Protein AF-A0A0A6VH33-F1 (afdb_monomer)

Mean predicted aligned error: 8.86 Å

Nearest PDB structures (foldseek):
  8b9a-assembly1_5  TM=3.709E-01  e=3.657E-01  Saccharomyces cerevisiae
  6hv9-assembly1_7  TM=3.794E-01  e=5.505E-01  Saccharomyces cerevisiae
  7p5z-assembly1_5  TM=3.617E-01  e=9.315E-01  Saccharomyces cerevisiae S288C
  8s91-assembly1_C  TM=3.781E-01  e=1.772E+00  Homo sapiens
  8w0i-assembly1_7  TM=3.090E-01  e=2.998E+00  Homo sapiens

Organism: Bifidobacterium longum subsp. longum (NCBI:txid1679)

Secondary structure (DSSP, 8-state):
--SSGGGGTT--EEEPGGGEEEEESS-B-STT--EEE--TTTTSS-TT--TT-TTT-SEEEEETTEEEEETT-PBPPS-EEEEESSPPSS-B-TT-EEEEEEEEEEEEEEESEEEEEEEEEEEEE-------------

Sequence (138 aa):
MANEMKELHGAVFELTPDMISAVSLDEIEVEDMTPKTRNVKDDTSDKRHRVDDERFGGTVYKLPGLAVRDCRRKRIRDHVSVFVRQRPTTAIPEMTQLKLTGHVLLSPYAVDDLGFTIVADGVEVVAAGVSAGRHANE

Radius of gyration: 16.29 Å; Cα contacts (8 Å, |Δi|>4): 295; chains: 1; bounding box: 42×42×51 Å

Solvent-accessible surface area (backbone atoms only — not comparable to full-atom values): 7925 Å² total; per-residue (Å²): 143,81,65,71,73,68,67,42,56,59,44,70,44,84,45,63,44,82,48,42,42,36,29,26,69,40,68,41,60,45,87,77,51,59,81,40,80,47,32,62,48,45,71,24,96,55,88,76,64,60,44,83,44,73,89,52,16,31,63,29,27,66,53,70,57,55,49,41,21,41,68,84,68,46,71,65,66,99,38,72,48,42,31,19,51,46,72,65,94,60,64,43,57,49,72,35,43,36,40,50,31,74,62,27,38,39,15,53,27,74,76,100,50,77,28,36,43,36,42,20,38,27,72,43,78,53,74,87,68,75,78,75,75,87,74,75,88,127

Foldseek 3Di:
DPPVQVVLQQDKDWDDQLQKKKWAQAKADLVPWDKDWDFQNCLGPDNPDDQPPPVGTDIKTWDPRMFMAGNVRHTDDDAEIEIELDRDPDMDHHGWIKTADDIWMWRWHDDPHIHIYIYGNDMDTDPPDPPPDPPPDD

pLDDT: mean 79.61, std 16.44, range [39.09, 95.31]

Structure (mmCIF, N/CA/C/O backbone):
data_AF-A0A0A6VH33-F1
#
_entry.id   AF-A0A0A6VH33-F1
#
loop_
_atom_site.group_PDB
_atom_site.id
_atom_site.type_symbol
_atom_site.label_atom_id
_atom_site.label_alt_id
_atom_site.label_comp_id
_atom_site.label_asym_id
_atom_site.label_entity_id
_atom_site.label_seq_id
_atom_site.pdbx_PDB_ins_code
_atom_site.Cartn_x
_atom_site.Cartn_y
_atom_site.Cartn_z
_atom_site.occupancy
_atom_site.B_iso_or_equiv
_atom_site.auth_seq_id
_atom_site.auth_comp_id
_atom_site.auth_asym_id
_atom_site.auth_atom_id
_atom_site.pdbx_PDB_model_num
ATOM 1 N N . MET A 1 1 ? 31.302 -9.140 -7.356 1.00 44.84 1 MET A N 1
ATOM 2 C CA . MET A 1 1 ? 29.894 -9.416 -7.000 1.00 44.84 1 MET A CA 1
ATOM 3 C C . MET A 1 1 ? 29.040 -8.196 -7.359 1.00 44.84 1 MET A C 1
ATOM 5 O O . MET A 1 1 ? 28.687 -7.437 -6.478 1.00 44.84 1 MET A O 1
ATOM 9 N N . ALA A 1 2 ? 28.784 -7.947 -8.650 1.00 49.44 2 ALA A N 1
ATOM 10 C CA . ALA A 1 2 ? 28.091 -6.729 -9.118 1.00 49.44 2 ALA A CA 1
ATOM 11 C C . ALA A 1 2 ? 27.006 -7.013 -10.180 1.00 49.44 2 ALA A C 1
ATOM 13 O O . ALA A 1 2 ? 26.591 -6.109 -10.897 1.00 49.44 2 ALA A O 1
ATOM 14 N N . ASN A 1 3 ? 26.582 -8.277 -10.320 1.00 48.72 3 ASN A N 1
ATOM 15 C CA . ASN A 1 3 ? 25.702 -8.706 -11.413 1.00 48.72 3 ASN A CA 1
ATOM 16 C C . ASN A 1 3 ? 24.252 -8.990 -10.977 1.00 48.72 3 ASN A C 1
ATOM 18 O O . ASN A 1 3 ? 23.362 -8.883 -11.804 1.00 48.72 3 ASN A O 1
ATOM 22 N N . GLU A 1 4 ? 23.995 -9.270 -9.693 1.00 50.22 4 GLU A N 1
ATOM 23 C CA . GLU A 1 4 ? 22.638 -9.581 -9.197 1.00 50.22 4 GLU A CA 1
ATOM 24 C C . GLU A 1 4 ? 21.730 -8.342 -9.117 1.00 50.22 4 GLU A C 1
ATOM 26 O O . GLU A 1 4 ? 20.546 -8.419 -9.426 1.00 50.22 4 GLU A O 1
ATOM 31 N N . MET A 1 5 ? 22.267 -7.162 -8.781 1.00 49.59 5 MET A N 1
ATOM 32 C CA . MET A 1 5 ? 21.446 -5.942 -8.697 1.00 49.59 5 MET A CA 1
ATOM 33 C C . MET A 1 5 ? 20.920 -5.471 -10.061 1.00 49.59 5 MET A C 1
ATOM 35 O O . MET A 1 5 ? 19.862 -4.849 -10.119 1.00 49.59 5 MET A O 1
ATOM 39 N N . LYS A 1 6 ? 21.599 -5.817 -11.167 1.00 50.25 6 LYS A N 1
ATOM 40 C CA . LYS A 1 6 ? 21.103 -5.526 -12.522 1.00 50.25 6 LYS A CA 1
ATOM 41 C C . LYS A 1 6 ? 19.823 -6.298 -12.863 1.00 50.25 6 LYS A C 1
ATOM 43 O O . LYS A 1 6 ? 19.036 -5.797 -13.657 1.00 50.25 6 LYS A O 1
ATOM 48 N N . GLU A 1 7 ? 19.604 -7.471 -12.266 1.00 48.56 7 GLU A N 1
ATOM 49 C CA . GLU A 1 7 ? 18.460 -8.346 -12.567 1.00 48.56 7 GLU A CA 1
ATOM 50 C C . GLU A 1 7 ? 17.160 -7.928 -11.860 1.00 48.56 7 GLU A C 1
ATOM 52 O O . GLU A 1 7 ? 16.077 -8.305 -12.300 1.00 48.56 7 GLU A O 1
ATOM 57 N N . LEU A 1 8 ? 17.237 -7.117 -10.798 1.00 57.88 8 LEU A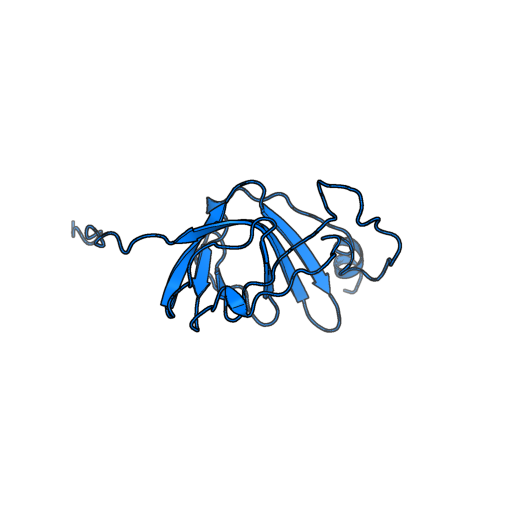 N 1
ATOM 58 C CA . LEU A 1 8 ? 16.053 -6.638 -10.069 1.00 57.88 8 LEU A CA 1
ATOM 59 C C . LEU A 1 8 ? 15.410 -5.392 -10.696 1.00 57.88 8 LEU A C 1
ATOM 61 O O . LEU A 1 8 ? 14.281 -5.048 -10.345 1.00 57.88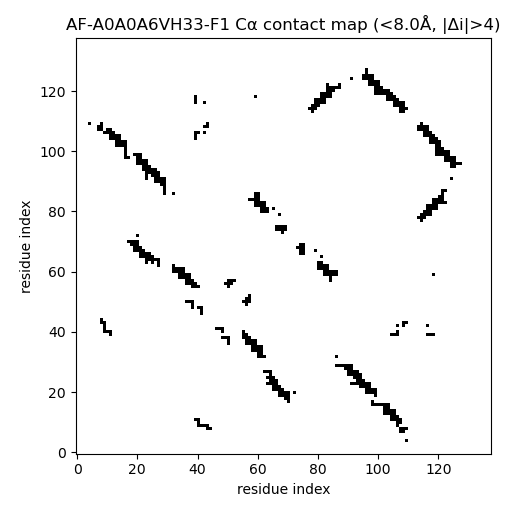 8 LEU A O 1
ATOM 65 N N . HIS A 1 9 ? 16.081 -4.724 -11.640 1.00 58.06 9 HIS A N 1
ATOM 66 C CA . HIS A 1 9 ? 15.493 -3.593 -12.353 1.00 58.06 9 HIS A CA 1
ATOM 67 C C . HIS A 1 9 ? 14.324 -4.062 -13.232 1.00 58.06 9 HIS A C 1
ATOM 69 O O . HIS A 1 9 ? 14.508 -4.775 -14.214 1.00 58.06 9 HIS A O 1
ATOM 75 N N . GLY A 1 10 ? 13.111 -3.641 -12.883 1.00 63.62 10 GLY A N 1
ATOM 76 C CA . GLY A 1 10 ? 11.879 -3.928 -13.628 1.00 63.62 10 GLY A CA 1
ATOM 77 C C . GLY A 1 10 ? 11.078 -5.087 -13.052 1.00 63.62 10 GLY A C 1
ATOM 78 O O . GLY A 1 10 ? 9.979 -5.363 -13.543 1.00 63.62 10 GLY A O 1
ATOM 79 N N . ALA A 1 11 ? 11.604 -5.756 -12.020 1.00 77.06 11 ALA A N 1
ATOM 80 C CA . ALA A 1 11 ? 10.919 -6.847 -11.354 1.00 77.06 11 ALA A CA 1
ATOM 81 C C . ALA A 1 11 ? 9.710 -6.312 -10.580 1.00 77.06 11 ALA A C 1
ATOM 83 O O . ALA A 1 11 ? 9.833 -5.426 -9.741 1.00 77.06 11 ALA A O 1
ATOM 84 N N . VAL A 1 12 ? 8.540 -6.885 -10.847 1.00 85.12 12 VAL A N 1
ATOM 85 C CA . VAL A 1 12 ? 7.328 -6.624 -10.073 1.00 85.12 12 VAL A CA 1
ATOM 86 C C . VAL A 1 12 ? 6.827 -7.949 -9.545 1.00 85.12 12 VAL A C 1
ATOM 88 O O . VAL A 1 12 ? 6.561 -8.872 -10.315 1.00 85.12 12 VAL A O 1
ATOM 91 N N . PHE A 1 13 ? 6.694 -8.026 -8.231 1.00 87.06 13 PHE A N 1
ATOM 92 C CA . PHE A 1 13 ? 6.164 -9.183 -7.536 1.00 87.06 13 PHE A CA 1
ATOM 93 C C . PHE A 1 13 ? 4.732 -8.892 -7.121 1.00 87.06 13 PHE A C 1
ATOM 95 O O . PHE A 1 13 ? 4.458 -7.879 -6.481 1.00 87.06 13 PHE A O 1
ATOM 102 N N . GLU A 1 14 ? 3.822 -9.789 -7.479 1.00 89.38 14 GLU A N 1
ATOM 103 C CA . GLU A 1 14 ? 2.456 -9.754 -6.977 1.00 89.38 14 GLU A CA 1
ATOM 104 C C . GLU A 1 14 ? 2.418 -10.481 -5.632 1.00 89.38 14 GLU A C 1
ATOM 106 O O . GLU A 1 14 ? 2.788 -11.652 -5.522 1.00 89.38 14 GLU A O 1
ATOM 111 N N . LEU A 1 15 ? 2.040 -9.751 -4.591 1.00 87.44 15 LEU A N 1
ATOM 112 C CA . LEU A 1 15 ? 1.972 -10.230 -3.226 1.00 87.44 15 LEU A CA 1
ATOM 113 C C . LEU A 1 15 ? 0.524 -10.537 -2.851 1.00 87.44 15 LEU A C 1
ATOM 115 O O . LEU A 1 15 ? -0.392 -9.771 -3.138 1.00 87.44 15 LEU A O 1
ATOM 119 N N . THR A 1 16 ? 0.321 -11.623 -2.110 1.00 85.62 16 THR A N 1
ATOM 120 C CA . THR A 1 16 ? -0.909 -11.797 -1.343 1.00 85.62 16 THR A CA 1
ATOM 121 C C . THR A 1 16 ? -0.916 -10.795 -0.181 1.00 85.62 16 THR A C 1
ATOM 123 O O . THR A 1 16 ? 0.108 -10.693 0.503 1.00 85.62 16 THR A O 1
ATOM 126 N N . PRO A 1 17 ? -2.043 -10.122 0.112 1.00 75.25 17 PRO A N 1
ATOM 127 C CA . PRO A 1 17 ? -2.170 -9.119 1.173 1.00 75.25 17 PRO A CA 1
ATOM 128 C C . PRO A 1 17 ? -1.531 -9.462 2.526 1.00 75.25 17 PRO A C 1
ATOM 130 O O . PRO A 1 17 ? -0.940 -8.598 3.161 1.00 75.25 17 PRO A O 1
ATOM 133 N N . ASP A 1 18 ? -1.588 -10.725 2.958 1.00 80.62 18 ASP A N 1
ATOM 134 C CA . ASP A 1 18 ? -1.081 -11.141 4.274 1.00 80.62 18 ASP A CA 1
ATOM 135 C C . ASP A 1 18 ? 0.454 -11.309 4.326 1.00 80.62 18 ASP A C 1
ATOM 137 O O . ASP A 1 18 ? 1.024 -11.541 5.394 1.00 80.62 18 ASP A O 1
ATOM 141 N N . MET A 1 19 ? 1.151 -11.188 3.187 1.00 81.75 19 MET A N 1
ATOM 142 C CA . MET A 1 19 ? 2.617 -11.262 3.144 1.00 81.75 19 MET A CA 1
ATOM 143 C C . MET A 1 19 ? 3.305 -9.996 3.648 1.00 81.75 19 MET A C 1
ATOM 145 O O . MET A 1 19 ? 4.501 -10.046 3.940 1.00 81.75 19 MET A O 1
ATOM 149 N N . ILE A 1 20 ? 2.585 -8.880 3.759 1.00 86.62 20 ILE A N 1
ATOM 150 C CA . ILE A 1 20 ? 3.116 -7.636 4.306 1.00 86.62 20 ILE A CA 1
ATOM 151 C C . ILE A 1 20 ? 2.110 -6.985 5.246 1.00 86.62 20 ILE A C 1
ATOM 153 O O . ILE A 1 20 ? 0.902 -7.057 5.058 1.00 86.62 20 ILE A O 1
ATOM 157 N N . SER A 1 21 ? 2.626 -6.326 6.276 1.00 87.44 21 SER A N 1
ATOM 158 C CA . SER A 1 21 ? 1.818 -5.531 7.202 1.00 87.44 21 SER A CA 1
ATOM 159 C C . SER A 1 21 ? 2.372 -4.120 7.281 1.00 87.44 21 SER A C 1
ATOM 161 O O . SER A 1 21 ? 3.587 -3.932 7.183 1.00 87.44 21 SER A O 1
ATOM 163 N N . ALA A 1 22 ? 1.494 -3.140 7.457 1.00 91.50 22 ALA A N 1
ATOM 164 C CA . ALA A 1 22 ? 1.877 -1.745 7.595 1.00 91.50 22 ALA A CA 1
ATOM 165 C C . ALA A 1 22 ? 1.341 -1.165 8.905 1.00 91.50 22 ALA A C 1
ATOM 167 O O . ALA A 1 22 ? 0.303 -1.588 9.412 1.00 91.50 22 ALA A O 1
ATOM 168 N N . VAL A 1 23 ? 2.073 -0.206 9.458 1.00 92.12 23 VAL A N 1
ATOM 169 C CA . VAL A 1 23 ? 1.665 0.584 10.620 1.00 92.12 23 VAL A CA 1
ATOM 170 C C . VAL A 1 23 ? 1.920 2.047 10.290 1.00 92.12 23 VAL A C 1
ATOM 172 O O . VAL A 1 23 ? 3.018 2.369 9.831 1.00 92.12 23 VAL A O 1
ATOM 175 N N . SER A 1 24 ? 0.930 2.915 10.495 1.00 92.25 24 SER A N 1
ATOM 176 C CA . SER A 1 24 ? 1.146 4.362 10.439 1.00 92.25 24 SER A CA 1
ATOM 177 C C . SER A 1 24 ? 1.977 4.796 11.639 1.00 92.25 24 SER A C 1
ATOM 179 O O . SER A 1 24 ? 1.675 4.439 12.772 1.00 92.25 24 SER A O 1
ATOM 181 N N . LEU A 1 25 ? 3.070 5.512 11.397 1.00 91.12 25 LEU A N 1
ATOM 182 C CA . LEU A 1 25 ? 3.879 6.111 12.459 1.00 91.12 25 LEU A CA 1
ATOM 183 C C . LEU A 1 25 ? 3.405 7.516 12.818 1.00 91.12 25 LEU A C 1
ATOM 185 O O . LEU A 1 25 ? 3.696 7.966 13.911 1.00 91.12 25 LEU A O 1
ATOM 189 N N . ASP A 1 26 ? 2.672 8.160 11.915 1.00 91.44 26 ASP A N 1
ATOM 190 C CA . ASP A 1 26 ? 2.128 9.505 12.059 1.00 91.44 26 ASP A CA 1
ATOM 191 C C . ASP A 1 26 ? 0.660 9.494 11.608 1.00 91.44 26 ASP A C 1
ATOM 193 O O . ASP A 1 26 ? 0.217 8.560 10.925 1.00 91.44 26 ASP A O 1
ATOM 197 N N . GLU A 1 27 ? -0.095 10.528 11.966 1.00 92.88 27 GLU A N 1
ATOM 198 C CA . GLU A 1 27 ? -1.440 10.746 11.433 1.00 92.88 27 GLU A CA 1
ATOM 199 C C . GLU A 1 27 ? -1.389 11.021 9.922 1.00 92.88 27 GLU A C 1
ATOM 201 O O . GLU A 1 27 ? -0.540 11.767 9.426 1.00 92.88 27 GLU A O 1
ATOM 206 N N . ILE A 1 28 ? -2.292 10.384 9.175 1.00 92.88 28 ILE A N 1
ATOM 207 C CA . ILE A 1 28 ? -2.423 10.561 7.728 1.00 92.88 28 ILE A CA 1
ATOM 208 C C . ILE A 1 28 ? -3.747 11.256 7.448 1.00 92.88 28 ILE A C 1
ATOM 210 O O . ILE A 1 28 ? -4.811 10.626 7.427 1.00 92.88 28 ILE A O 1
ATOM 214 N N . GLU A 1 29 ? -3.649 12.547 7.161 1.00 93.31 29 GLU A N 1
ATOM 215 C CA . GLU A 1 29 ? -4.771 13.355 6.712 1.00 93.31 29 GLU A CA 1
ATOM 216 C C . GLU A 1 29 ? -5.107 13.048 5.257 1.00 93.31 29 GLU A C 1
ATOM 218 O O . GLU A 1 29 ? -4.281 13.181 4.348 1.00 93.31 29 GLU A O 1
ATOM 223 N N . VAL A 1 30 ? -6.352 12.633 5.017 1.00 90.38 30 VAL A N 1
ATOM 224 C CA . VAL A 1 30 ? -6.805 12.295 3.665 1.00 90.38 30 VAL A CA 1
ATOM 225 C C . VAL A 1 30 ? -6.770 13.521 2.771 1.00 90.38 30 VAL A C 1
ATOM 227 O O . VAL A 1 30 ? -6.427 13.378 1.599 1.00 90.38 30 VAL A O 1
ATOM 230 N N . GLU A 1 31 ? -7.106 14.703 3.292 1.00 88.88 31 GLU A N 1
ATOM 231 C CA . GLU A 1 31 ? -7.206 15.962 2.542 1.00 88.88 31 GLU A CA 1
ATOM 232 C C . GLU A 1 31 ? -5.887 16.347 1.857 1.00 88.88 31 GLU A C 1
ATOM 234 O O . GLU A 1 31 ? -5.910 16.770 0.700 1.00 88.88 31 GLU A O 1
ATOM 239 N N . ASP A 1 32 ? -4.755 16.046 2.494 1.00 87.38 32 ASP A N 1
ATOM 240 C CA . ASP A 1 32 ? -3.407 16.341 1.994 1.00 87.38 32 ASP A CA 1
ATOM 241 C C . ASP A 1 32 ? -2.899 15.329 0.951 1.00 87.38 32 ASP A C 1
ATOM 243 O O . ASP A 1 32 ? -1.854 15.517 0.311 1.00 87.38 32 ASP A O 1
ATOM 247 N N . MET A 1 33 ? -3.636 14.237 0.730 1.00 90.56 33 MET A N 1
ATOM 248 C CA . MET A 1 33 ? -3.260 13.210 -0.237 1.00 90.56 33 MET A CA 1
ATOM 249 C C . MET A 1 33 ? -3.519 13.670 -1.674 1.00 90.56 33 MET A C 1
ATOM 251 O O . MET A 1 33 ? -4.617 13.536 -2.221 1.00 90.56 33 MET A O 1
ATOM 255 N N . THR A 1 34 ? -2.463 14.147 -2.326 1.00 92.19 34 THR A N 1
ATOM 256 C CA . THR A 1 34 ? -2.490 14.506 -3.748 1.00 92.19 34 THR A CA 1
ATOM 257 C C . THR A 1 34 ? -2.342 13.273 -4.654 1.00 92.19 34 THR A C 1
ATOM 259 O O . THR A 1 34 ? -1.501 12.404 -4.385 1.00 92.19 34 THR A O 1
ATOM 262 N N . PRO A 1 35 ? -3.136 13.168 -5.740 1.00 93.12 35 PRO A N 1
ATOM 263 C CA . PRO A 1 35 ? -2.994 12.087 -6.707 1.00 93.12 35 PRO A CA 1
ATOM 264 C C . PRO A 1 35 ? -1.663 12.206 -7.453 1.00 93.12 35 PRO A C 1
ATOM 266 O O . PRO A 1 35 ? -1.215 13.299 -7.803 1.00 93.12 35 PRO A O 1
ATOM 269 N N . LYS A 1 36 ? -1.041 11.064 -7.735 1.00 90.75 36 LYS A N 1
ATOM 270 C CA . LYS A 1 36 ? 0.180 10.951 -8.538 1.00 90.75 36 LYS A CA 1
ATOM 271 C C . LYS A 1 36 ? -0.033 9.939 -9.647 1.00 90.75 36 LYS A C 1
ATOM 273 O O . LYS A 1 36 ? -0.676 8.921 -9.428 1.00 90.75 36 LYS A O 1
ATOM 278 N N . THR A 1 37 ? 0.555 10.178 -10.810 1.00 88.69 37 THR A N 1
ATOM 279 C CA . THR A 1 37 ? 0.615 9.176 -11.880 1.00 88.69 37 THR A CA 1
ATOM 280 C C . THR A 1 37 ? 1.933 8.424 -11.764 1.00 88.69 37 THR A C 1
ATOM 282 O O . THR A 1 37 ? 2.989 9.059 -11.741 1.00 88.69 37 THR A O 1
ATOM 285 N N . ARG A 1 38 ? 1.892 7.094 -11.647 1.00 84.69 38 ARG A N 1
ATOM 286 C CA . ARG A 1 38 ? 3.098 6.254 -11.544 1.00 84.69 38 ARG A CA 1
ATOM 287 C C . ARG A 1 38 ? 2.904 4.936 -12.276 1.00 84.69 38 ARG A C 1
ATOM 289 O O . ARG A 1 38 ? 1.821 4.366 -12.193 1.00 84.69 38 ARG A O 1
ATOM 296 N N . ASN A 1 39 ? 3.958 4.420 -12.905 1.00 84.69 39 ASN A N 1
ATOM 297 C CA . ASN A 1 39 ? 4.089 2.990 -13.152 1.00 84.69 39 ASN A CA 1
ATOM 298 C C . ASN A 1 39 ? 4.966 2.357 -12.064 1.00 84.69 39 ASN A C 1
ATOM 300 O O . ASN A 1 39 ? 6.029 2.871 -11.732 1.00 84.69 39 ASN A O 1
ATOM 304 N N . VAL A 1 40 ? 4.539 1.225 -11.506 1.00 81.56 40 VAL A N 1
ATOM 305 C CA . VAL A 1 40 ? 5.293 0.449 -10.503 1.00 81.56 40 VAL A CA 1
ATOM 306 C C . VAL A 1 40 ? 6.686 0.059 -11.011 1.00 81.56 40 VAL A C 1
ATOM 308 O O . VAL A 1 40 ? 7.610 -0.084 -10.220 1.00 81.56 40 VAL A O 1
ATOM 311 N N . LYS A 1 41 ? 6.851 -0.060 -12.332 1.00 77.38 41 LYS A N 1
ATOM 312 C CA . LYS A 1 41 ? 8.120 -0.368 -12.997 1.00 77.38 41 LYS A CA 1
ATOM 313 C C . LYS A 1 41 ? 9.004 0.865 -13.249 1.00 77.38 41 LYS A C 1
ATOM 315 O O . LYS A 1 41 ? 10.167 0.691 -13.603 1.00 77.38 41 LYS A O 1
ATOM 320 N N . ASP A 1 42 ? 8.490 2.087 -13.066 1.00 73.19 42 ASP A N 1
ATOM 321 C CA . ASP A 1 42 ? 9.221 3.339 -13.350 1.00 73.19 42 ASP A CA 1
ATOM 322 C C . ASP A 1 42 ? 10.340 3.638 -12.351 1.00 73.19 42 ASP A C 1
ATOM 324 O O . ASP A 1 42 ? 11.211 4.450 -12.650 1.00 73.19 42 ASP A O 1
ATOM 328 N N . ASP A 1 43 ? 10.371 2.988 -11.182 1.00 64.88 43 ASP A N 1
ATOM 329 C CA . ASP A 1 43 ? 11.482 3.143 -10.222 1.00 64.88 43 ASP A CA 1
ATOM 330 C C . ASP A 1 43 ? 12.776 2.454 -10.696 1.00 64.88 43 ASP A C 1
ATOM 332 O O . ASP A 1 43 ? 13.730 2.243 -9.953 1.00 64.88 43 ASP A O 1
ATOM 336 N N . THR A 1 44 ? 12.827 2.110 -11.975 1.00 56.19 44 THR A N 1
ATOM 337 C CA . THR A 1 44 ? 13.947 1.477 -12.643 1.00 56.19 44 THR A CA 1
ATOM 338 C C . THR A 1 44 ? 14.503 2.468 -13.654 1.00 56.19 44 THR A C 1
ATOM 340 O O . THR A 1 44 ? 13.829 3.404 -14.078 1.00 56.19 44 THR A O 1
ATOM 343 N N . SER A 1 45 ? 15.765 2.321 -14.047 1.00 52.09 45 SER A N 1
ATOM 344 C CA . SER A 1 45 ? 16.410 3.304 -14.927 1.00 52.09 45 SER A CA 1
ATOM 345 C C . SER A 1 45 ? 15.802 3.383 -16.340 1.00 52.09 45 SER A C 1
ATOM 347 O O . SER A 1 45 ? 16.233 4.219 -17.136 1.00 52.09 45 SER A O 1
ATOM 349 N N . ASP A 1 46 ? 14.817 2.541 -16.673 1.00 54.41 46 ASP A N 1
ATOM 350 C CA . ASP A 1 46 ? 14.132 2.546 -17.960 1.00 54.41 46 ASP A CA 1
ATOM 351 C C . ASP A 1 46 ? 12.858 3.411 -17.914 1.00 54.41 46 ASP A C 1
ATOM 353 O O . ASP A 1 46 ? 11.811 3.001 -17.434 1.00 54.41 46 ASP A O 1
ATOM 357 N N . LYS A 1 47 ? 12.917 4.629 -18.463 1.00 56.72 47 LYS A N 1
ATOM 358 C CA . LYS A 1 47 ? 11.793 5.592 -18.479 1.00 56.72 47 LYS A CA 1
ATOM 359 C C . LYS A 1 47 ? 10.687 5.264 -19.501 1.00 56.72 47 LYS A C 1
ATOM 361 O O . LYS A 1 47 ? 9.934 6.153 -19.895 1.00 56.72 47 LYS A O 1
ATOM 366 N N . ARG A 1 48 ? 10.633 4.032 -20.022 1.00 61.72 48 ARG A N 1
ATOM 367 C CA . ARG A 1 48 ? 9.725 3.634 -21.115 1.00 61.72 48 ARG A CA 1
ATOM 368 C C . ARG A 1 48 ? 8.434 2.960 -20.649 1.00 61.72 48 ARG A C 1
ATOM 370 O O . ARG A 1 48 ? 7.615 2.619 -21.505 1.00 61.72 48 ARG A O 1
ATOM 377 N N . HIS A 1 49 ? 8.228 2.738 -19.351 1.00 66.69 49 HIS A N 1
ATOM 378 C CA . HIS A 1 49 ? 7.013 2.063 -18.898 1.00 66.69 49 HIS A CA 1
ATOM 379 C C . HIS A 1 49 ? 5.804 2.992 -19.044 1.00 66.69 49 HIS A C 1
ATOM 381 O O . HIS A 1 49 ? 5.798 4.135 -18.594 1.00 66.69 49 HIS A O 1
ATOM 387 N N . ARG A 1 50 ? 4.771 2.515 -19.744 1.00 71.94 50 ARG A N 1
ATOM 388 C CA . ARG A 1 50 ? 3.580 3.324 -19.993 1.00 71.94 50 ARG A CA 1
ATOM 389 C C . ARG A 1 50 ? 2.683 3.357 -18.764 1.00 71.94 50 ARG A C 1
ATOM 391 O O . ARG A 1 50 ? 2.463 2.336 -18.123 1.00 71.94 50 ARG A O 1
ATOM 398 N N . VAL A 1 51 ? 2.142 4.525 -18.448 1.00 73.94 51 VAL A N 1
ATOM 399 C CA . VAL A 1 51 ? 1.273 4.728 -17.278 1.00 73.94 51 VAL A CA 1
ATOM 400 C C . VAL A 1 51 ? -0.203 4.393 -17.539 1.00 73.94 51 VAL A 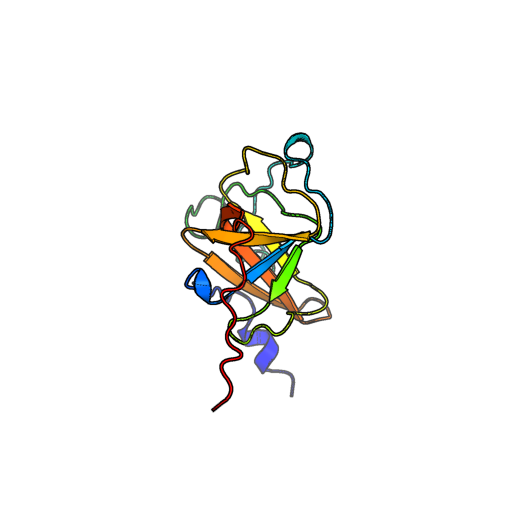C 1
ATOM 402 O O . VAL A 1 51 ? -0.989 4.426 -16.601 1.00 73.94 51 VAL A O 1
ATOM 405 N N . ASP A 1 52 ? -0.575 4.087 -18.784 1.00 74.31 52 ASP A N 1
ATOM 406 C CA . ASP A 1 52 ? -1.930 3.706 -19.214 1.00 74.31 52 ASP A CA 1
ATOM 407 C C . ASP A 1 52 ? -2.256 2.220 -18.976 1.00 74.31 52 ASP A C 1
ATOM 409 O O . ASP A 1 52 ? -3.418 1.830 -19.026 1.00 74.31 52 ASP A O 1
ATOM 413 N N . ASP A 1 53 ? -1.251 1.389 -18.691 1.00 80.19 53 ASP A N 1
ATOM 414 C CA . ASP A 1 53 ? -1.441 -0.003 -18.284 1.00 80.19 53 ASP A CA 1
ATOM 415 C C . ASP A 1 53 ? -2.053 -0.046 -16.879 1.00 80.19 53 ASP A C 1
ATOM 417 O O . ASP A 1 53 ? -1.342 0.124 -15.895 1.00 80.19 53 ASP A O 1
ATOM 421 N N . GLU A 1 54 ? -3.357 -0.289 -16.762 1.00 76.06 54 GLU A N 1
ATOM 422 C CA . GLU A 1 54 ? -4.070 -0.275 -15.475 1.00 76.06 54 GLU A CA 1
ATOM 423 C C . GLU A 1 54 ? -3.481 -1.242 -14.434 1.00 76.06 54 GLU A C 1
ATOM 425 O O . GLU A 1 54 ? -3.618 -1.013 -13.229 1.00 76.06 54 GLU A O 1
ATOM 430 N N . ARG A 1 55 ? -2.767 -2.293 -14.866 1.00 81.38 55 ARG A N 1
ATOM 431 C CA . ARG A 1 55 ? -2.147 -3.253 -13.949 1.00 81.38 55 ARG A CA 1
ATOM 432 C C . ARG A 1 55 ? -0.937 -2.663 -13.235 1.00 81.38 55 ARG A C 1
ATOM 434 O O . ARG A 1 55 ? -0.781 -2.878 -12.036 1.00 81.38 55 ARG A O 1
ATOM 441 N N . PHE A 1 56 ? -0.076 -1.927 -13.938 1.00 82.00 56 PHE A N 1
ATOM 442 C CA . PHE A 1 56 ? 1.196 -1.428 -13.384 1.00 82.00 56 PHE A CA 1
ATOM 443 C C . PHE A 1 56 ? 1.260 0.095 -13.272 1.00 82.00 56 PHE A C 1
ATOM 445 O O . PHE A 1 56 ? 1.927 0.613 -12.384 1.00 82.00 56 PHE A O 1
ATOM 452 N N . GLY A 1 57 ? 0.586 0.795 -14.171 1.00 84.44 57 GLY A N 1
ATOM 453 C CA . GLY A 1 57 ? 0.433 2.239 -14.271 1.00 84.44 57 GLY A CA 1
ATOM 454 C C . GLY A 1 57 ? -0.849 2.762 -13.630 1.00 84.44 57 GLY A C 1
ATOM 455 O O . GLY A 1 57 ? -1.687 1.998 -13.145 1.00 84.44 57 GLY A O 1
ATOM 456 N N . GLY A 1 58 ? -0.998 4.083 -13.634 1.00 89.88 58 GLY A N 1
ATOM 457 C CA . GLY A 1 58 ? -2.233 4.778 -13.287 1.00 89.88 58 GLY A CA 1
ATOM 458 C C . GLY A 1 58 ? -2.085 5.779 -12.145 1.00 89.88 58 GLY A C 1
ATOM 459 O O . GLY A 1 58 ? -0.980 6.148 -11.732 1.00 89.88 58 GLY A O 1
ATOM 460 N N . THR A 1 59 ? -3.233 6.250 -11.660 1.00 92.06 59 THR A N 1
ATOM 461 C CA . THR A 1 59 ? -3.317 7.161 -10.517 1.00 92.06 59 THR A CA 1
ATOM 462 C C . THR A 1 59 ? -3.140 6.400 -9.209 1.00 92.06 59 THR A C 1
ATOM 464 O O . THR A 1 59 ? -3.770 5.370 -8.981 1.00 92.06 59 THR A O 1
ATOM 467 N N . VAL A 1 60 ? -2.289 6.934 -8.339 1.00 94.69 60 VAL A N 1
ATOM 468 C CA . VAL A 1 60 ? -1.996 6.405 -7.010 1.00 94.69 60 VAL A CA 1
ATOM 469 C C . VAL A 1 60 ? -1.878 7.535 -5.984 1.00 94.69 60 VAL A C 1
ATOM 471 O O . VAL A 1 60 ? -1.562 8.677 -6.323 1.00 94.69 60 VAL A O 1
ATOM 474 N N . TYR A 1 61 ? -2.066 7.205 -4.711 1.00 95.31 61 TYR A N 1
ATOM 475 C CA . TYR A 1 61 ? -1.965 8.112 -3.570 1.00 95.31 61 TYR A CA 1
ATOM 476 C C . TYR A 1 61 ? -0.896 7.594 -2.613 1.00 95.31 61 TYR A C 1
ATOM 478 O O . TYR A 1 61 ? -0.920 6.425 -2.236 1.00 95.31 61 TYR A O 1
ATOM 486 N N . LYS A 1 62 ? 0.066 8.439 -2.230 1.00 94.44 62 LYS A N 1
ATOM 487 C CA . LYS A 1 62 ? 1.141 8.038 -1.307 1.00 94.44 62 LYS A CA 1
ATOM 488 C C . LYS A 1 62 ? 0.603 7.981 0.120 1.00 94.44 62 LYS A C 1
ATOM 490 O O . LYS A 1 62 ? 0.006 8.957 0.554 1.00 94.44 62 LYS A O 1
ATOM 495 N N . LEU A 1 63 ? 0.896 6.906 0.849 1.00 93.88 63 LEU A N 1
ATOM 496 C CA . LEU A 1 63 ? 0.683 6.827 2.296 1.00 93.88 63 LEU A CA 1
ATOM 497 C C . LEU A 1 63 ? 1.982 7.249 3.014 1.00 93.88 63 LEU A C 1
ATOM 499 O O . LEU A 1 63 ? 2.968 6.505 2.966 1.00 93.88 63 LEU A O 1
ATOM 503 N N . PRO A 1 64 ? 2.050 8.462 3.595 1.00 91.56 64 PRO A N 1
ATOM 504 C CA . PRO A 1 64 ? 3.227 8.919 4.327 1.00 91.56 64 PRO A CA 1
ATOM 505 C C . PRO A 1 64 ? 3.382 8.173 5.660 1.00 91.56 64 PRO A C 1
ATOM 507 O O . PRO A 1 64 ? 2.440 7.564 6.157 1.00 91.56 64 PRO A O 1
ATOM 510 N N . GLY A 1 65 ? 4.593 8.198 6.222 1.00 89.50 65 GLY A N 1
ATOM 511 C CA . GLY A 1 65 ? 4.834 7.728 7.590 1.00 89.50 65 GLY A CA 1
ATOM 512 C C . GLY A 1 65 ? 4.610 6.231 7.833 1.00 89.50 65 GLY A C 1
ATOM 513 O O . GLY A 1 65 ? 4.485 5.823 8.979 1.00 89.50 65 GLY A O 1
ATOM 514 N N . LEU A 1 66 ? 4.543 5.377 6.803 1.00 91.19 66 LEU A N 1
ATOM 515 C CA . LEU A 1 66 ? 4.312 3.946 7.024 1.00 91.19 66 LEU A CA 1
ATOM 516 C C . LEU A 1 66 ? 5.588 3.177 7.379 1.00 91.19 66 LEU A C 1
ATOM 518 O O . LEU A 1 66 ? 6.578 3.189 6.647 1.00 91.19 66 LEU A O 1
ATOM 522 N N . ALA A 1 67 ? 5.513 2.393 8.454 1.00 90.94 67 ALA A N 1
ATOM 523 C CA . ALA A 1 67 ? 6.444 1.310 8.729 1.00 90.94 67 ALA A CA 1
ATOM 524 C C . ALA A 1 67 ? 5.895 -0.007 8.169 1.00 90.94 67 ALA A C 1
ATOM 526 O O . ALA A 1 67 ? 4.845 -0.482 8.602 1.00 90.94 67 ALA A O 1
ATOM 527 N N . VAL A 1 68 ? 6.635 -0.632 7.252 1.00 91.31 68 VAL A N 1
ATOM 528 C CA . VAL A 1 68 ? 6.243 -1.908 6.637 1.00 91.31 68 VAL A CA 1
ATOM 529 C C . VAL A 1 68 ? 7.046 -3.064 7.224 1.00 91.31 68 VAL A C 1
ATOM 531 O O . VAL A 1 68 ? 8.246 -2.947 7.498 1.00 91.31 68 VAL A O 1
ATOM 534 N N . ARG A 1 69 ? 6.380 -4.201 7.426 1.00 88.62 69 ARG A N 1
ATOM 535 C CA . ARG A 1 69 ? 6.988 -5.458 7.864 1.00 88.62 69 ARG A CA 1
ATOM 536 C C . ARG A 1 69 ? 6.663 -6.586 6.895 1.00 88.62 69 ARG A C 1
ATOM 538 O O . ARG A 1 69 ? 5.554 -6.639 6.367 1.00 88.62 69 ARG A O 1
ATOM 545 N N . ASP A 1 70 ? 7.619 -7.488 6.720 1.00 86.44 70 ASP A N 1
ATOM 546 C CA . ASP A 1 70 ? 7.455 -8.710 5.933 1.00 86.44 70 ASP A CA 1
ATOM 547 C C . ASP A 1 70 ? 6.556 -9.748 6.637 1.00 86.44 70 ASP A C 1
ATOM 549 O O . ASP A 1 70 ? 6.104 -9.562 7.774 1.00 86.44 70 ASP A O 1
ATOM 553 N N . CYS A 1 71 ? 6.344 -10.891 5.982 1.00 82.75 71 CYS A N 1
ATOM 554 C CA . CYS A 1 71 ? 5.545 -12.004 6.500 1.00 82.75 71 CYS A CA 1
ATOM 555 C C . CYS A 1 71 ? 6.120 -12.628 7.785 1.00 82.75 71 CYS A C 1
ATOM 557 O O . CYS A 1 71 ? 5.405 -13.284 8.542 1.00 82.75 71 CYS A O 1
ATOM 559 N N . ARG A 1 72 ? 7.407 -12.398 8.073 1.00 84.75 72 ARG A N 1
ATOM 560 C CA . ARG A 1 72 ? 8.091 -12.798 9.312 1.00 84.75 72 ARG A CA 1
ATOM 561 C C . ARG A 1 72 ? 8.046 -11.697 10.374 1.00 84.75 72 ARG A C 1
ATOM 563 O O . ARG A 1 72 ? 8.702 -11.822 11.408 1.00 84.75 72 ARG A O 1
ATOM 570 N N . ARG A 1 73 ? 7.270 -10.633 10.141 1.00 80.88 73 ARG A N 1
ATOM 571 C CA . ARG A 1 73 ? 7.126 -9.445 10.993 1.00 80.88 73 ARG A CA 1
ATOM 572 C C . ARG A 1 73 ? 8.429 -8.665 11.184 1.00 80.88 73 ARG A C 1
ATOM 574 O O . ARG A 1 73 ? 8.525 -7.863 12.117 1.00 80.88 73 ARG A O 1
ATOM 581 N N . LYS A 1 74 ? 9.423 -8.855 10.314 1.00 85.88 74 LYS A N 1
ATOM 582 C CA . LYS A 1 74 ? 10.648 -8.055 10.312 1.00 85.88 74 LYS A CA 1
ATOM 583 C C . LYS A 1 74 ? 10.401 -6.757 9.559 1.00 85.88 74 LYS A C 1
ATOM 585 O O . LYS A 1 74 ? 9.820 -6.756 8.480 1.00 85.88 74 LYS A O 1
ATOM 590 N N . ARG A 1 75 ? 10.846 -5.643 10.141 1.00 84.62 75 ARG A N 1
ATOM 591 C CA . ARG A 1 75 ? 10.754 -4.323 9.509 1.00 84.62 75 ARG A CA 1
ATOM 592 C C . ARG A 1 75 ? 11.602 -4.295 8.238 1.00 84.62 75 ARG A C 1
ATOM 594 O O . ARG A 1 75 ? 12.790 -4.611 8.298 1.00 84.62 75 ARG A O 1
ATOM 601 N N . ILE A 1 76 ? 10.999 -3.866 7.136 1.00 84.88 76 ILE A N 1
ATOM 602 C CA . ILE A 1 76 ? 11.704 -3.532 5.897 1.00 84.88 76 ILE A CA 1
ATOM 603 C C . ILE A 1 76 ? 12.291 -2.127 6.103 1.00 84.88 76 ILE A C 1
ATOM 605 O O . ILE A 1 76 ? 11.556 -1.201 6.453 1.00 84.88 76 ILE A O 1
ATOM 609 N N . ARG A 1 77 ? 13.622 -1.993 6.039 1.00 71.06 77 ARG A N 1
ATOM 610 C CA . ARG A 1 77 ? 14.341 -0.768 6.437 1.00 71.06 77 ARG A CA 1
ATOM 611 C C . ARG A 1 77 ? 14.558 0.218 5.279 1.00 71.06 77 ARG A C 1
ATOM 613 O O . ARG A 1 77 ? 14.433 -0.137 4.112 1.00 71.06 77 ARG A O 1
ATOM 620 N N . ASP A 1 78 ? 14.878 1.442 5.694 1.00 67.00 78 ASP A N 1
ATOM 621 C CA . ASP A 1 78 ? 15.520 2.569 5.003 1.00 67.00 78 ASP A CA 1
ATOM 622 C C . ASP A 1 78 ? 14.778 3.223 3.824 1.00 67.00 78 ASP A C 1
ATOM 624 O O . ASP A 1 78 ? 14.619 4.442 3.853 1.00 67.00 78 ASP A O 1
ATOM 628 N N . HIS A 1 79 ? 14.185 2.486 2.877 1.00 79.56 79 HIS A N 1
ATOM 629 C CA . HIS A 1 79 ? 13.515 3.115 1.725 1.00 79.56 79 HIS A CA 1
ATOM 630 C C . HIS A 1 79 ? 12.281 2.347 1.240 1.00 79.56 79 HIS A C 1
ATOM 632 O O . HIS A 1 79 ? 12.319 1.668 0.219 1.00 79.56 79 HIS A O 1
ATOM 638 N N . VAL A 1 80 ? 11.155 2.477 1.950 1.00 87.25 80 VAL A N 1
ATOM 639 C CA . VAL A 1 80 ? 9.864 1.935 1.494 1.00 87.25 80 VAL A CA 1
ATOM 640 C C . VAL A 1 80 ? 8.899 3.070 1.186 1.00 87.25 80 VAL A C 1
ATOM 642 O O . VAL A 1 80 ? 8.583 3.881 2.054 1.00 87.25 80 VAL A O 1
ATOM 645 N N . SER A 1 81 ? 8.405 3.115 -0.049 1.00 89.88 81 SER A N 1
ATOM 646 C CA . SER A 1 81 ? 7.289 3.978 -0.433 1.00 89.88 81 SER A CA 1
ATOM 647 C C . SER A 1 81 ? 6.049 3.131 -0.662 1.00 89.88 81 SER A C 1
ATOM 649 O O . SER A 1 81 ? 6.070 2.201 -1.462 1.00 89.88 81 SER A O 1
ATOM 651 N N . VAL A 1 82 ? 4.958 3.468 0.020 1.00 92.69 82 VAL A N 1
ATOM 652 C CA . VAL A 1 82 ? 3.676 2.779 -0.134 1.00 92.69 82 VAL A CA 1
ATOM 653 C C . VAL A 1 82 ? 2.688 3.711 -0.815 1.00 92.69 82 VAL A C 1
ATOM 655 O O . VAL A 1 82 ? 2.548 4.877 -0.432 1.00 92.69 82 VAL A O 1
ATOM 658 N N . PHE A 1 83 ? 1.993 3.186 -1.814 1.00 94.50 83 PHE A N 1
ATOM 659 C CA . PHE A 1 83 ? 0.907 3.864 -2.491 1.00 94.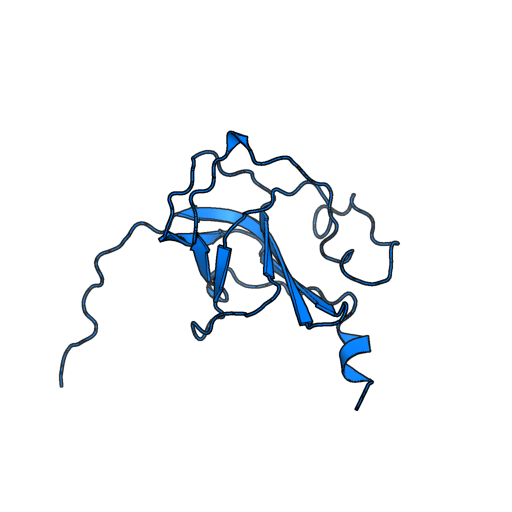50 83 PHE A CA 1
ATOM 660 C C . PHE A 1 83 ? -0.330 2.972 -2.570 1.00 94.50 83 PHE A C 1
ATOM 662 O O . PHE A 1 83 ? -0.234 1.745 -2.558 1.00 94.50 83 PHE A O 1
ATOM 669 N N . VAL A 1 84 ? -1.489 3.609 -2.695 1.00 95.00 84 VAL A N 1
ATOM 670 C CA . VAL A 1 84 ? -2.777 2.953 -2.932 1.00 95.00 84 VAL A CA 1
ATOM 671 C C . VAL A 1 84 ? -3.450 3.530 -4.170 1.00 95.00 84 VAL A C 1
ATOM 673 O O . VAL A 1 84 ? -3.302 4.720 -4.450 1.00 95.00 84 VAL A O 1
ATOM 676 N N . ARG A 1 85 ? -4.180 2.711 -4.926 1.00 94.94 85 ARG A N 1
ATOM 677 C CA . ARG A 1 85 ? -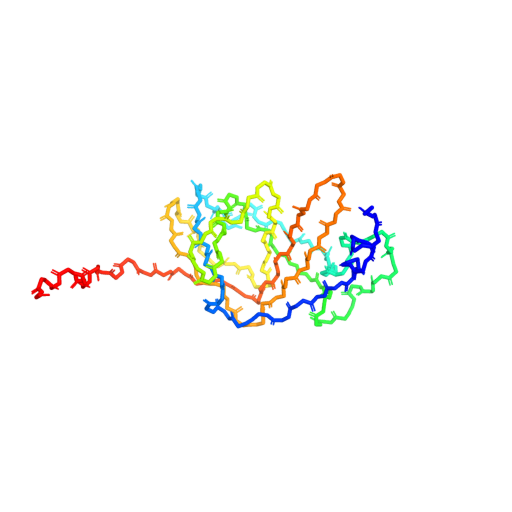4.953 3.169 -6.095 1.00 94.94 85 ARG A CA 1
ATOM 678 C C . ARG A 1 85 ? -6.247 3.864 -5.678 1.00 94.94 85 ARG A C 1
ATOM 680 O O . ARG A 1 85 ? -6.637 4.863 -6.272 1.00 94.94 85 ARG A O 1
ATOM 687 N N . GLN A 1 86 ? -6.883 3.366 -4.625 1.00 95.25 86 GLN A N 1
ATOM 688 C CA . GLN A 1 86 ? -8.061 3.956 -4.009 1.00 95.25 86 GLN A CA 1
ATOM 689 C C . GLN A 1 86 ? -7.625 4.851 -2.851 1.00 95.25 86 GLN A C 1
ATOM 691 O O . GLN A 1 86 ? -6.981 4.397 -1.904 1.00 95.25 86 GLN A O 1
ATOM 696 N N . ARG A 1 87 ? -7.969 6.139 -2.932 1.00 94.88 87 ARG A N 1
ATOM 697 C CA . ARG A 1 87 ? -7.737 7.085 -1.836 1.00 94.88 87 ARG A CA 1
ATOM 698 C C . ARG A 1 87 ? -8.554 6.637 -0.615 1.00 94.88 87 ARG A C 1
ATOM 700 O O . ARG A 1 87 ? -9.756 6.410 -0.773 1.00 94.88 87 ARG A O 1
ATOM 707 N N . PRO A 1 88 ? -7.959 6.554 0.587 1.00 93.44 88 PRO A N 1
ATOM 708 C CA . PRO A 1 88 ? -8.725 6.367 1.813 1.00 93.44 88 PRO A CA 1
ATOM 709 C C . PRO A 1 88 ? -9.777 7.473 1.960 1.00 93.44 88 PRO A C 1
ATOM 711 O O . PRO A 1 88 ? -9.540 8.612 1.567 1.00 93.44 88 PRO A O 1
ATOM 714 N N . THR A 1 89 ? -10.941 7.152 2.520 1.00 92.25 89 THR A N 1
ATOM 715 C CA . THR A 1 89 ? -12.039 8.120 2.713 1.00 92.25 89 THR A CA 1
ATOM 716 C C . THR A 1 89 ? -12.051 8.755 4.100 1.00 92.25 89 THR A C 1
ATOM 718 O O . THR A 1 89 ? -12.843 9.655 4.358 1.00 92.25 89 THR A O 1
ATOM 721 N N . THR A 1 90 ? -11.210 8.271 5.010 1.00 92.00 90 THR A N 1
ATOM 722 C CA . THR A 1 90 ? -11.141 8.714 6.405 1.00 92.00 90 THR A CA 1
ATOM 723 C C . THR A 1 90 ? -9.681 8.829 6.814 1.00 92.00 90 THR A C 1
ATOM 725 O O . THR A 1 90 ? -8.865 8.018 6.368 1.00 92.00 90 THR A O 1
ATOM 728 N N . ALA A 1 91 ? -9.366 9.836 7.633 1.00 93.19 91 ALA A N 1
ATOM 729 C CA . ALA A 1 91 ? -8.038 10.002 8.210 1.00 93.19 91 ALA A CA 1
ATOM 730 C C . ALA A 1 91 ? -7.598 8.718 8.924 1.00 93.19 91 ALA A C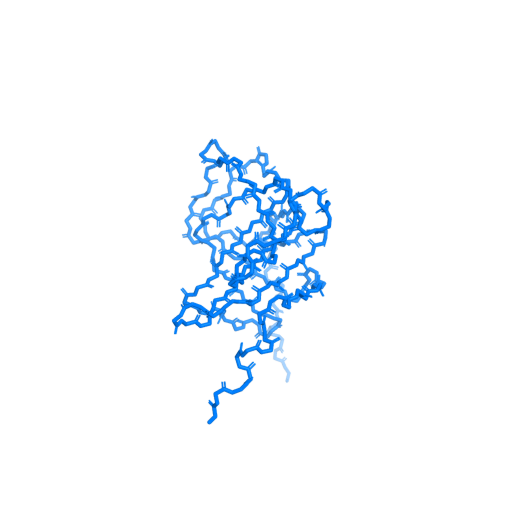 1
ATOM 732 O O . ALA A 1 91 ? -8.413 8.007 9.524 1.00 93.19 91 ALA A O 1
ATOM 733 N N . ILE A 1 92 ? -6.309 8.408 8.821 1.00 93.94 92 ILE A N 1
ATOM 734 C CA . ILE A 1 92 ? -5.715 7.250 9.484 1.00 93.94 92 ILE A CA 1
ATOM 735 C C . ILE A 1 92 ? -4.944 7.781 10.693 1.00 93.94 92 ILE A C 1
ATOM 737 O O . ILE A 1 92 ? -3.946 8.473 10.492 1.00 93.94 92 ILE A O 1
ATOM 741 N N . PRO A 1 93 ? -5.355 7.449 11.928 1.00 93.38 93 PRO A N 1
ATOM 742 C CA . PRO A 1 93 ? -4.649 7.906 13.117 1.00 93.38 93 PRO A CA 1
ATOM 743 C C . PRO A 1 93 ? -3.210 7.385 13.173 1.00 93.38 93 PRO A C 1
ATOM 745 O O . PRO A 1 93 ? -2.886 6.333 12.609 1.00 93.38 93 PRO A O 1
ATOM 748 N N . GLU A 1 94 ? -2.360 8.077 13.925 1.00 93.56 94 GLU A N 1
ATOM 749 C CA . GLU A 1 94 ? -1.033 7.588 14.302 1.00 93.56 94 GLU A CA 1
ATOM 750 C C . GLU A 1 94 ? -1.113 6.197 14.975 1.00 93.56 94 GLU A C 1
ATOM 752 O O . GLU A 1 94 ? -2.089 5.853 15.645 1.00 93.56 94 GLU A O 1
ATOM 757 N N . MET A 1 95 ? -0.073 5.377 14.789 1.00 92.94 95 MET A N 1
ATOM 758 C CA . MET A 1 95 ? 0.082 4.044 15.390 1.00 92.94 95 MET A CA 1
ATOM 759 C C . MET A 1 95 ? -1.036 3.053 15.036 1.00 92.94 95 MET A C 1
ATOM 761 O O . MET A 1 95 ? -1.286 2.080 15.753 1.00 92.94 95 MET A O 1
ATOM 765 N N . THR A 1 96 ? -1.670 3.252 13.882 1.00 92.25 96 THR A N 1
ATOM 766 C CA . THR A 1 96 ? -2.747 2.400 13.381 1.00 92.25 96 THR A CA 1
ATOM 767 C C . THR A 1 96 ? -2.184 1.261 12.546 1.00 92.25 96 THR A C 1
ATOM 769 O O . THR A 1 96 ? -1.398 1.464 11.618 1.00 92.25 96 THR A O 1
ATOM 772 N N . GLN A 1 97 ? -2.608 0.034 12.849 1.00 92.12 97 GLN A N 1
ATOM 773 C CA . GLN A 1 97 ? -2.286 -1.114 12.013 1.00 92.12 97 GLN A CA 1
ATOM 774 C C . GLN A 1 97 ? -3.152 -1.110 10.753 1.00 92.12 97 GLN A C 1
ATOM 776 O O . GLN A 1 97 ? -4.369 -0.945 10.806 1.00 92.12 97 GLN A O 1
ATOM 781 N N . LEU A 1 98 ? -2.507 -1.340 9.615 1.00 92.38 98 LEU A N 1
ATOM 782 C CA . LEU A 1 98 ? -3.112 -1.271 8.298 1.00 92.38 98 LEU A CA 1
ATOM 783 C C . LEU A 1 98 ? -2.940 -2.594 7.558 1.00 92.38 98 LEU A C 1
ATOM 785 O O . LEU A 1 98 ? -1.863 -3.204 7.564 1.00 92.38 98 LEU A O 1
ATOM 789 N N . LYS A 1 99 ? -4.008 -3.008 6.879 1.00 91.62 99 LYS A N 1
ATOM 790 C CA . LYS A 1 99 ? -3.998 -4.098 5.909 1.00 91.62 99 LYS A CA 1
ATOM 791 C C . LYS A 1 99 ? -4.061 -3.502 4.510 1.00 91.62 99 LYS A C 1
ATOM 793 O O . LYS A 1 99 ? -4.989 -2.768 4.198 1.00 91.62 99 LYS A O 1
ATOM 798 N N . LEU A 1 100 ? -3.083 -3.823 3.669 1.00 92.25 100 LEU A N 1
ATOM 799 C CA . LEU A 1 100 ? -3.143 -3.502 2.243 1.00 92.25 100 LEU A CA 1
ATOM 800 C C . LEU A 1 100 ? -4.105 -4.476 1.559 1.00 92.25 100 LEU A C 1
ATOM 802 O O . LEU A 1 100 ? -4.098 -5.661 1.887 1.00 92.25 100 LEU A O 1
ATOM 806 N N . THR A 1 101 ? -4.946 -3.992 0.650 1.00 91.75 101 THR A N 1
ATOM 807 C CA . THR A 1 101 ? -6.038 -4.782 0.059 1.00 91.75 101 THR A CA 1
ATOM 808 C C . THR A 1 101 ? -5.966 -4.842 -1.463 1.00 91.75 101 THR A C 1
ATOM 810 O O . THR A 1 101 ? -5.272 -4.049 -2.102 1.00 91.75 101 THR A O 1
ATOM 813 N N . GLY A 1 102 ? -6.679 -5.822 -2.032 1.00 91.62 102 GLY A N 1
ATOM 814 C CA . GLY A 1 102 ? -6.705 -6.100 -3.469 1.00 91.62 102 GLY A CA 1
ATOM 815 C C . GLY A 1 102 ? -5.371 -6.627 -3.998 1.00 91.62 102 GLY A C 1
ATOM 816 O O . GLY A 1 102 ? -4.707 -7.430 -3.336 1.00 91.62 102 GLY A O 1
ATOM 817 N N . HIS A 1 103 ? -4.991 -6.185 -5.194 1.00 91.25 103 HIS A N 1
ATOM 818 C CA . HIS A 1 103 ? -3.692 -6.466 -5.788 1.00 91.25 103 HIS A CA 1
ATOM 819 C C . HIS A 1 103 ? -2.609 -5.652 -5.094 1.00 91.25 103 HIS A C 1
ATOM 821 O O . HIS A 1 103 ? -2.670 -4.427 -5.040 1.00 91.25 103 HIS A O 1
ATOM 827 N N . VAL A 1 104 ? -1.587 -6.341 -4.594 1.00 92.44 104 VAL A N 1
ATOM 828 C CA . VAL A 1 104 ? -0.431 -5.716 -3.958 1.00 92.44 104 VAL A CA 1
ATOM 829 C C . VAL A 1 104 ? 0.791 -6.003 -4.812 1.00 92.44 104 VAL A C 1
ATOM 831 O O . VAL A 1 104 ? 1.209 -7.146 -4.953 1.00 92.44 104 VAL A O 1
ATOM 834 N N . LEU A 1 105 ? 1.372 -4.963 -5.391 1.00 92.06 105 LEU A N 1
ATOM 835 C CA . LEU A 1 105 ? 2.572 -5.041 -6.208 1.00 92.06 105 LEU A CA 1
ATOM 836 C C . LEU A 1 105 ? 3.765 -4.511 -5.422 1.00 92.06 105 LEU A C 1
ATOM 838 O O . LEU A 1 105 ? 3.707 -3.421 -4.858 1.00 92.06 105 LEU A O 1
ATOM 842 N N . LEU A 1 106 ? 4.853 -5.270 -5.418 1.00 89.19 106 LEU A N 1
ATOM 843 C CA . LEU A 1 106 ? 6.139 -4.886 -4.853 1.00 89.19 106 LEU A CA 1
ATOM 844 C C . LEU A 1 106 ? 7.155 -4.766 -5.986 1.00 89.19 106 LEU A C 1
ATOM 846 O O . LEU A 1 106 ? 7.411 -5.743 -6.688 1.00 89.19 106 LEU A O 1
ATOM 850 N N . SER A 1 107 ? 7.767 -3.596 -6.121 1.00 87.44 107 SER A N 1
ATOM 851 C CA . SER A 1 107 ? 8.914 -3.387 -7.002 1.00 87.44 107 SER A CA 1
ATOM 852 C C . SER A 1 107 ? 10.127 -2.990 -6.173 1.00 87.44 107 SER A C 1
ATOM 854 O O . SER A 1 107 ? 10.115 -1.910 -5.574 1.00 87.44 107 SER A O 1
ATOM 856 N N . PRO A 1 108 ? 11.180 -3.819 -6.109 1.00 83.62 108 PRO A N 1
ATOM 857 C CA . PRO A 1 108 ? 12.470 -3.356 -5.633 1.00 83.62 108 PRO A CA 1
ATOM 858 C C . PRO A 1 108 ? 13.067 -2.354 -6.627 1.00 83.62 108 PRO A C 1
ATOM 860 O O . PRO A 1 108 ? 12.869 -2.456 -7.839 1.00 83.62 108 PRO A O 1
ATOM 863 N N . TYR A 1 109 ? 13.832 -1.405 -6.111 1.00 75.38 109 TYR A N 1
ATOM 864 C CA . TYR A 1 109 ? 14.693 -0.540 -6.901 1.00 75.38 109 TYR A CA 1
ATOM 865 C C . TYR A 1 109 ? 16.015 -0.328 -6.172 1.00 75.38 109 TYR A C 1
ATOM 867 O O . TYR A 1 109 ? 16.073 -0.367 -4.947 1.00 75.38 109 TYR A O 1
ATOM 875 N N . ALA A 1 110 ? 17.084 -0.117 -6.929 1.00 68.50 110 ALA A N 1
ATOM 876 C CA . ALA A 1 110 ? 18.395 0.202 -6.387 1.00 68.50 110 ALA A CA 1
ATOM 877 C C . ALA A 1 110 ? 18.860 1.517 -7.013 1.00 68.50 110 ALA A C 1
ATOM 879 O O . ALA A 1 110 ? 19.287 1.549 -8.167 1.00 68.50 110 ALA A O 1
ATOM 880 N N . VAL A 1 111 ? 18.721 2.608 -6.264 1.00 59.06 111 VAL A N 1
ATOM 881 C CA . VAL A 1 111 ? 19.380 3.884 -6.561 1.00 59.06 111 VAL A CA 1
ATOM 882 C C . VAL A 1 111 ? 20.182 4.195 -5.309 1.00 59.06 111 VAL A C 1
ATOM 884 O O . VAL A 1 111 ? 19.604 4.574 -4.296 1.00 59.06 111 VAL A O 1
ATOM 887 N N . ASP A 1 112 ? 21.481 3.912 -5.368 1.00 64.38 112 ASP A N 1
ATOM 888 C CA . ASP A 1 112 ? 22.457 3.960 -4.267 1.00 64.38 112 ASP A CA 1
ATOM 889 C C . ASP A 1 112 ? 22.246 2.922 -3.138 1.00 64.38 112 ASP A C 1
ATOM 891 O O . ASP A 1 112 ? 23.207 2.252 -2.768 1.00 64.38 112 ASP A O 1
ATOM 895 N N . ASP A 1 113 ? 21.005 2.687 -2.696 1.00 69.69 113 ASP A N 1
ATOM 896 C CA . ASP A 1 113 ? 20.597 1.648 -1.735 1.00 69.69 113 ASP A CA 1
ATOM 897 C C . ASP A 1 113 ? 19.372 0.852 -2.234 1.00 69.69 113 ASP A C 1
ATOM 899 O O . ASP A 1 113 ? 18.656 1.278 -3.145 1.00 69.69 113 ASP A O 1
ATOM 903 N N . LEU A 1 114 ? 19.115 -0.323 -1.638 1.00 75.31 114 LEU A N 1
ATOM 904 C CA . LEU A 1 114 ? 17.926 -1.131 -1.944 1.00 75.31 114 LEU A CA 1
ATOM 905 C C . LEU A 1 114 ? 16.673 -0.497 -1.3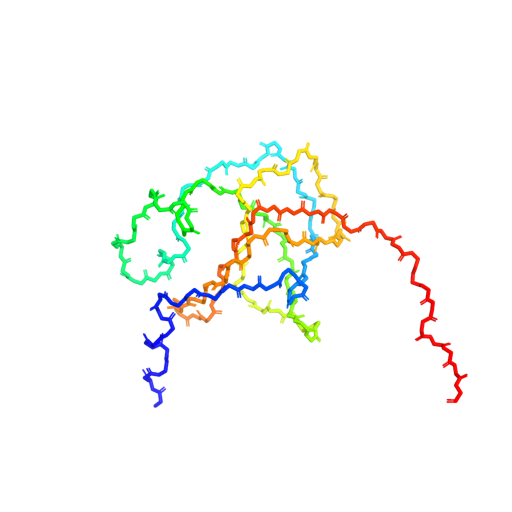24 1.00 75.31 114 LEU A C 1
ATOM 907 O O . LEU A 1 114 ? 16.502 -0.496 -0.105 1.00 75.31 114 LEU A O 1
ATOM 911 N N . GLY A 1 115 ? 15.776 -0.016 -2.179 1.00 82.12 115 GLY A N 1
ATOM 912 C CA . GLY A 1 115 ? 14.450 0.469 -1.824 1.00 82.12 115 GLY A CA 1
ATOM 913 C C . GLY A 1 115 ? 13.333 -0.390 -2.405 1.00 82.12 115 GLY A C 1
ATOM 914 O O . GLY A 1 115 ? 13.543 -1.241 -3.270 1.00 82.12 115 GLY A O 1
ATOM 915 N N . PHE A 1 116 ? 12.120 -0.163 -1.912 1.00 86.31 116 PHE A N 1
ATOM 916 C CA . PHE A 1 116 ? 10.918 -0.853 -2.356 1.00 86.31 116 PHE A CA 1
ATOM 917 C C . PHE A 1 116 ? 9.773 0.131 -2.565 1.00 86.31 116 PHE A C 1
ATOM 919 O O . PHE A 1 116 ? 9.442 0.929 -1.684 1.00 86.31 116 PHE A O 1
ATOM 926 N N . THR A 1 117 ? 9.111 0.008 -3.707 1.00 88.94 117 THR A N 1
ATOM 927 C CA . THR A 1 117 ? 7.810 0.621 -3.953 1.00 88.94 117 THR A CA 1
ATOM 928 C C . THR A 1 117 ? 6.737 -0.445 -3.823 1.00 88.94 117 THR A C 1
ATOM 930 O O . THR A 1 117 ? 6.793 -1.485 -4.477 1.00 88.94 117 THR A O 1
ATOM 933 N N . ILE A 1 118 ? 5.753 -0.179 -2.970 1.00 91.44 118 ILE A N 1
ATOM 934 C CA . ILE A 1 118 ? 4.566 -1.007 -2.798 1.00 91.44 118 ILE A CA 1
ATOM 935 C C . ILE A 1 118 ? 3.379 -0.230 -3.346 1.00 91.44 118 ILE A C 1
ATOM 937 O O . ILE A 1 118 ? 3.156 0.914 -2.952 1.00 91.44 118 ILE A O 1
ATOM 941 N N . VAL A 1 119 ? 2.606 -0.851 -4.229 1.00 93.75 119 VAL A N 1
ATOM 942 C CA . VAL A 1 119 ? 1.332 -0.313 -4.709 1.00 93.75 119 VAL A CA 1
ATOM 943 C C . VAL A 1 119 ? 0.246 -1.332 -4.430 1.00 93.75 119 VAL A C 1
ATOM 945 O O . VAL A 1 119 ? 0.311 -2.445 -4.937 1.00 93.75 119 VAL A O 1
ATOM 948 N N . ALA A 1 120 ? -0.732 -0.951 -3.618 1.00 94.25 120 ALA A N 1
ATOM 949 C CA . ALA A 1 120 ? -1.918 -1.751 -3.343 1.00 94.25 120 ALA A CA 1
ATOM 950 C C . ALA A 1 120 ? -3.158 -1.135 -4.004 1.00 94.25 120 ALA A C 1
ATOM 952 O O . ALA A 1 120 ? -3.163 0.056 -4.328 1.00 94.25 120 ALA A O 1
ATOM 953 N N . ASP A 1 121 ? -4.234 -1.901 -4.167 1.00 94.12 121 ASP A N 1
ATOM 954 C CA . ASP A 1 121 ? -5.502 -1.314 -4.609 1.00 94.12 121 ASP A CA 1
ATOM 955 C C . ASP A 1 121 ? -6.066 -0.386 -3.536 1.00 94.12 121 ASP A C 1
ATOM 957 O O . ASP A 1 121 ? -6.491 0.724 -3.845 1.00 94.12 121 ASP A O 1
ATOM 961 N N . GLY A 1 122 ? -6.001 -0.798 -2.271 1.00 94.38 122 GLY A N 1
ATOM 962 C CA . GLY A 1 122 ? -6.509 -0.020 -1.151 1.00 94.38 122 GLY A CA 1
ATOM 963 C C . GLY A 1 122 ? -5.829 -0.354 0.170 1.00 94.38 122 GLY A C 1
ATOM 964 O O . GLY A 1 122 ? -4.828 -1.076 0.23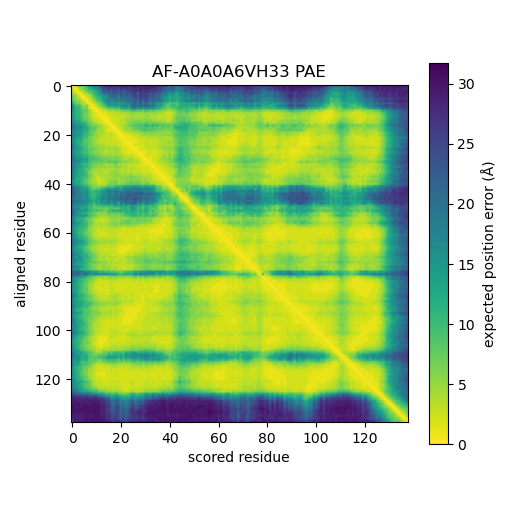4 1.00 94.38 122 GLY A O 1
ATOM 965 N N . VAL A 1 123 ? -6.386 0.207 1.239 1.00 93.62 123 VAL A N 1
ATOM 966 C CA . VAL A 1 123 ? -5.947 -0.029 2.610 1.00 93.62 123 VAL A CA 1
ATOM 967 C C . VAL A 1 123 ? -7.147 -0.037 3.550 1.00 93.62 123 VAL A C 1
ATOM 969 O O . VAL A 1 123 ? -8.076 0.751 3.392 1.00 93.62 123 VAL A O 1
ATOM 972 N N . GLU A 1 124 ? -7.106 -0.916 4.542 1.00 92.38 124 GLU A N 1
ATOM 973 C CA . GLU A 1 124 ? -8.097 -1.020 5.607 1.00 92.38 124 GLU A CA 1
ATOM 974 C C . GLU A 1 124 ? -7.428 -0.857 6.971 1.00 92.38 124 GLU A C 1
ATOM 976 O O . GLU A 1 124 ? -6.333 -1.377 7.214 1.00 92.38 124 GLU A O 1
ATOM 981 N N . VAL A 1 125 ? -8.108 -0.160 7.881 1.00 90.75 125 VAL A N 1
ATOM 982 C CA . VAL A 1 125 ? -7.705 -0.088 9.285 1.00 90.75 125 VAL A CA 1
ATOM 983 C C . VAL A 1 125 ? -8.021 -1.417 9.952 1.00 90.75 125 VAL A C 1
ATOM 985 O O . VAL A 1 125 ? -9.169 -1.859 9.996 1.00 90.75 125 VAL A O 1
ATOM 988 N N . VAL A 1 126 ? -6.995 -2.050 10.508 1.00 87.88 126 VAL A N 1
ATOM 989 C CA . VAL A 1 126 ? -7.172 -3.228 11.347 1.00 87.88 126 VAL A CA 1
ATOM 990 C C . VAL A 1 126 ? -7.591 -2.720 12.717 1.00 87.88 126 VAL A C 1
ATOM 992 O O . VAL A 1 126 ? -6.778 -2.162 13.453 1.00 87.88 126 VAL A O 1
ATOM 995 N N . ALA A 1 127 ? -8.873 -2.887 13.052 1.00 70.25 127 ALA A N 1
ATOM 996 C CA . ALA A 1 127 ? -9.356 -2.607 14.397 1.00 70.25 127 ALA A CA 1
ATOM 997 C C . ALA A 1 127 ? -8.455 -3.326 15.409 1.00 70.25 127 ALA A C 1
ATOM 999 O O . ALA A 1 127 ? -8.080 -4.482 15.185 1.00 70.25 127 ALA A O 1
ATOM 1000 N N . ALA A 1 128 ? -8.112 -2.648 16.507 1.00 58.53 128 ALA A N 1
ATOM 1001 C CA . ALA A 1 128 ? -7.377 -3.240 17.617 1.00 58.53 128 ALA A CA 1
ATOM 1002 C C . ALA A 1 128 ? -8.224 -4.363 18.237 1.00 58.53 128 ALA A C 1
ATOM 1004 O O . ALA A 1 128 ? -8.949 -4.178 19.211 1.00 58.53 128 ALA A O 1
ATOM 1005 N N . GLY A 1 129 ? -8.176 -5.540 17.624 1.00 49.06 129 GLY A N 1
ATOM 1006 C CA . GLY A 1 129 ? -8.698 -6.760 18.192 1.00 49.06 129 GLY A CA 1
ATOM 1007 C C . GLY A 1 129 ? -7.839 -7.070 19.399 1.00 49.06 129 GLY A C 1
ATOM 1008 O O . GLY A 1 129 ? -6.626 -7.234 19.262 1.00 49.06 129 GLY A O 1
ATOM 1009 N N . VAL A 1 130 ? -8.484 -7.109 20.567 1.00 42.84 130 VAL A N 1
ATOM 1010 C CA . VAL A 1 130 ? -7.975 -7.707 21.801 1.00 42.84 130 VAL A CA 1
ATOM 1011 C C . VAL A 1 130 ? -7.037 -8.838 21.417 1.00 42.84 130 VAL A C 1
ATOM 1013 O O . VAL A 1 130 ? -7.446 -9.794 20.756 1.00 42.84 130 VAL A O 1
ATOM 1016 N N . SER A 1 131 ? -5.770 -8.703 21.786 1.00 41.69 131 SER A N 1
ATOM 1017 C CA . SER A 1 131 ? -4.839 -9.812 21.805 1.00 41.69 131 SER A CA 1
ATOM 1018 C C . SER A 1 131 ? -5.464 -10.902 22.675 1.00 41.69 131 SER A C 1
ATOM 1020 O O . SER A 1 131 ? -5.290 -10.923 23.889 1.00 41.69 131 SER A O 1
ATOM 1022 N N . ALA A 1 132 ? -6.247 -11.801 22.074 1.00 41.88 132 ALA A N 1
ATOM 1023 C CA . ALA A 1 132 ? -6.623 -13.045 22.712 1.00 41.88 132 ALA A CA 1
ATOM 1024 C C . ALA A 1 132 ? -5.297 -13.750 22.988 1.00 41.88 132 ALA A C 1
ATOM 1026 O O . ALA A 1 132 ? -4.593 -14.170 22.064 1.00 41.88 132 ALA A O 1
ATOM 1027 N N . GLY A 1 133 ? -4.901 -13.715 24.260 1.00 43.44 133 GLY A N 1
ATOM 1028 C CA . GLY A 1 133 ? -3.583 -14.096 24.722 1.00 43.44 133 GLY A CA 1
ATOM 1029 C C . GLY A 1 133 ? -3.184 -15.455 24.171 1.00 43.44 133 GLY A C 1
ATOM 1030 O O . GLY A 1 133 ? -3.776 -16.475 24.506 1.00 43.44 133 GLY A O 1
ATOM 1031 N N . ARG A 1 134 ? -2.128 -15.477 23.360 1.00 46.41 134 ARG A N 1
ATOM 1032 C CA . ARG A 1 134 ? -1.309 -16.675 23.176 1.00 46.41 134 ARG A CA 1
ATOM 1033 C C . ARG A 1 134 ? -0.089 -16.569 24.078 1.00 46.41 134 ARG A C 1
ATOM 1035 O O . ARG A 1 134 ? 1.031 -16.414 23.619 1.00 46.41 134 ARG A O 1
ATOM 1042 N N . HIS A 1 135 ? -0.367 -16.641 25.371 1.00 46.06 135 HIS A N 1
ATOM 1043 C CA . HIS A 1 135 ? 0.528 -17.213 26.367 1.00 46.06 135 HIS A CA 1
ATOM 1044 C C . HIS A 1 135 ? -0.337 -18.119 27.247 1.00 46.06 135 HIS A C 1
ATOM 1046 O O . HIS A 1 135 ? -0.639 -17.804 28.391 1.00 46.06 135 HIS A O 1
ATOM 1052 N N . ALA A 1 136 ? -0.810 -19.221 26.663 1.00 39.88 136 ALA A N 1
ATOM 1053 C CA . ALA A 1 136 ? -1.136 -20.389 27.461 1.00 39.88 136 ALA A CA 1
ATOM 1054 C C . ALA A 1 136 ? 0.198 -21.100 27.703 1.00 39.88 136 ALA A C 1
ATOM 1056 O O . ALA A 1 136 ? 0.819 -21.584 26.757 1.00 39.88 136 ALA A O 1
ATOM 1057 N N . ASN A 1 137 ? 0.669 -21.035 28.946 1.00 42.16 137 ASN A N 1
ATOM 1058 C CA . ASN A 1 137 ? 1.654 -21.975 29.456 1.00 42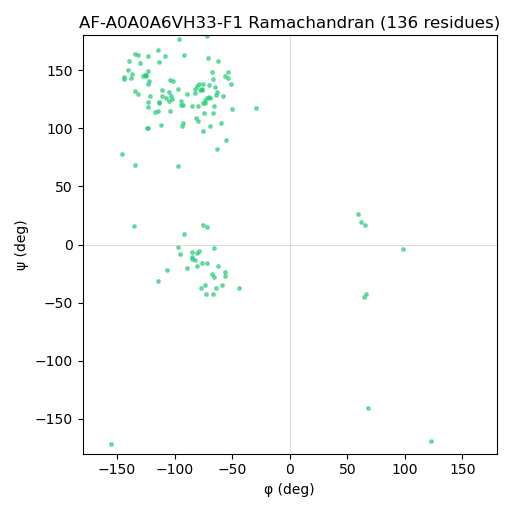.16 137 ASN A CA 1
ATOM 1059 C C . ASN A 1 137 ? 1.078 -23.385 29.321 1.00 42.16 137 ASN A C 1
ATOM 1061 O O . ASN A 1 137 ? -0.008 -23.634 29.845 1.00 42.16 137 ASN A O 1
ATOM 1065 N N . GLU A 1 138 ? 1.842 -24.277 28.708 1.00 39.09 138 GLU A N 1
ATOM 1066 C CA . GLU A 1 138 ? 1.953 -25.671 29.138 1.00 39.09 138 GLU A CA 1
ATOM 1067 C C . GLU A 1 138 ? 3.377 -26.161 28.860 1.00 39.09 138 GLU A C 1
ATOM 1069 O O . GLU A 1 138 ? 3.896 -25.865 27.756 1.00 39.09 138 GLU A O 1
#